Protein AF-A0A6B3FFS0-F1 (afdb_monomer_lite)

Sequence (74 aa):
KGILHTSGGYLTQASYTHHAVFDLKPESDVYWCTADIGWVTGHSYIVYGPLANGATQVMYEGTPDTPHQGRFWE

Secondary structure (DSSP, 8-state):
------HHHHHHHHHHHHHHHTT--TTT-EE---S-TTSHHHIIIIIIHHHHTT-EE----S-TTSS-TTGGG-

pLDDT: mean 97.52, std 2.06, range [82.88, 98.81]

Foldseek 3Di:
DDDDDDDPVLLVVLQVCLCPVVVDDQVPDEDEDPDDCVDPCCVSPVPRNQVVNNHHYDDDDDDCQVVHVCVVVD

Structure (mmCIF, N/CA/C/O backbone):
data_AF-A0A6B3FFS0-F1
#
_entry.id   AF-A0A6B3FFS0-F1
#
loop_
_atom_site.group_PDB
_atom_site.id
_atom_site.type_symbol
_atom_site.label_atom_id
_atom_site.label_alt_id
_atom_site.label_comp_id
_atom_site.label_asym_id
_atom_site.label_entity_id
_atom_site.label_seq_id
_atom_site.pdbx_PDB_ins_code
_atom_site.Cartn_x
_atom_site.Cartn_y
_atom_site.Cartn_z
_atom_site.occupancy
_atom_site.B_iso_or_equiv
_atom_site.auth_seq_id
_atom_site.auth_comp_id
_atom_site.auth_asym_id
_atom_site.auth_atom_id
_atom_site.pdbx_PDB_model_num
ATOM 1 N N . LYS A 1 1 ? 16.095 -7.097 -14.376 1.00 82.88 1 LYS A N 1
ATOM 2 C CA . LYS A 1 1 ? 15.105 -6.711 -15.415 1.00 82.88 1 LYS A CA 1
ATOM 3 C C . LYS A 1 1 ? 14.258 -5.594 -14.821 1.00 82.88 1 LYS A C 1
ATOM 5 O O . LYS A 1 1 ? 13.807 -5.786 -13.701 1.00 82.88 1 LYS A O 1
ATOM 10 N N . GLY A 1 2 ? 14.095 -4.453 -15.489 1.00 94.81 2 GLY A N 1
ATOM 11 C CA . GLY A 1 2 ? 13.186 -3.401 -15.020 1.00 94.81 2 GLY A CA 1
ATOM 12 C C . GLY A 1 2 ? 11.757 -3.764 -15.402 1.00 94.81 2 GLY A C 1
ATOM 13 O O . GLY A 1 2 ? 11.443 -3.779 -16.590 1.00 94.81 2 GLY A O 1
ATOM 14 N N . ILE A 1 3 ? 10.933 -4.142 -14.426 1.00 97.19 3 ILE A N 1
ATOM 15 C CA . ILE A 1 3 ? 9.528 -4.476 -14.677 1.00 97.19 3 ILE A CA 1
ATOM 16 C C . ILE A 1 3 ? 8.743 -3.174 -14.827 1.00 97.19 3 ILE A C 1
ATOM 18 O O . ILE A 1 3 ? 8.880 -2.269 -14.008 1.00 97.19 3 ILE A O 1
ATOM 22 N N . LEU A 1 4 ? 7.945 -3.085 -15.889 1.00 97.69 4 LEU A N 1
ATOM 23 C CA . LEU A 1 4 ? 7.142 -1.914 -16.215 1.00 97.69 4 LEU A CA 1
ATOM 24 C C . LEU A 1 4 ? 5.660 -2.230 -16.006 1.00 97.69 4 LEU A C 1
ATOM 26 O O . LEU A 1 4 ? 5.143 -3.190 -16.574 1.00 97.69 4 LEU A O 1
ATOM 30 N N . HIS A 1 5 ? 4.986 -1.383 -15.232 1.00 98.31 5 HIS A N 1
ATOM 31 C CA . HIS A 1 5 ? 3.537 -1.393 -15.068 1.00 98.31 5 HIS A CA 1
ATOM 32 C C . HIS A 1 5 ? 2.920 -0.220 -15.840 1.00 98.31 5 HIS A C 1
ATOM 34 O O . HIS A 1 5 ? 3.411 0.905 -15.774 1.00 98.31 5 HIS A O 1
ATOM 40 N N . THR A 1 6 ? 1.838 -0.473 -16.578 1.00 98.31 6 THR A N 1
ATOM 41 C CA . THR A 1 6 ? 1.041 0.577 -17.237 1.00 98.31 6 THR A CA 1
ATOM 42 C C . THR A 1 6 ? 0.022 1.166 -16.266 1.00 98.31 6 THR A C 1
ATOM 44 O O . THR A 1 6 ? -0.547 0.418 -15.475 1.00 98.31 6 THR A O 1
ATOM 47 N N . SER A 1 7 ? -0.296 2.456 -16.375 1.00 98.12 7 SER A N 1
ATOM 48 C CA . SER A 1 7 ? -1.078 3.180 -15.361 1.00 98.12 7 SER A CA 1
ATOM 49 C C . SER A 1 7 ? -2.475 2.606 -15.090 1.00 98.12 7 SER A C 1
ATOM 51 O O . SER A 1 7 ? -2.778 2.264 -13.952 1.00 98.12 7 SER A O 1
ATOM 53 N N . GLY A 1 8 ? -3.321 2.480 -16.121 1.00 98.25 8 GLY A N 1
ATOM 54 C CA . GLY A 1 8 ? -4.736 2.125 -15.941 1.00 98.25 8 GLY A CA 1
ATOM 55 C C . GLY A 1 8 ? -4.932 0.725 -15.361 1.00 98.25 8 GLY A C 1
ATOM 56 O O . GLY A 1 8 ? -5.497 0.574 -14.285 1.00 98.25 8 GLY A O 1
ATOM 57 N N . GLY A 1 9 ? -4.404 -0.298 -16.040 1.00 98.62 9 GLY A N 1
ATOM 58 C CA . GLY A 1 9 ? -4.576 -1.689 -15.610 1.00 98.62 9 GLY A CA 1
ATOM 59 C C . GLY A 1 9 ? -3.974 -1.979 -14.233 1.00 98.62 9 GLY A C 1
ATOM 60 O O . GLY A 1 9 ? -4.597 -2.668 -13.430 1.00 98.62 9 GLY A O 1
ATOM 61 N N . TYR A 1 10 ? -2.798 -1.418 -13.935 1.00 98.81 10 TYR A N 1
ATOM 62 C CA . TYR A 1 10 ? -2.149 -1.621 -12.641 1.00 98.81 10 TYR A CA 1
ATOM 63 C C . TYR A 1 10 ? -2.921 -0.957 -11.499 1.00 98.81 10 TYR A C 1
ATOM 65 O O . TYR A 1 10 ? -3.175 -1.602 -10.484 1.00 98.81 10 TYR A O 1
ATOM 73 N N . LEU A 1 11 ? -3.348 0.300 -11.675 1.00 98.81 11 LEU A N 1
ATOM 74 C CA . LEU A 1 11 ? -4.105 1.007 -10.645 1.00 98.81 11 LEU A CA 1
ATOM 75 C C . LEU A 1 11 ? -5.463 0.341 -10.391 1.00 98.81 11 LEU A C 1
ATOM 77 O O . LEU A 1 11 ? -5.837 0.153 -9.236 1.00 98.81 11 LEU A O 1
ATOM 81 N N . THR A 1 12 ? -6.168 -0.075 -11.452 1.00 98.75 12 THR A N 1
ATOM 82 C CA . THR A 1 12 ? -7.434 -0.812 -11.327 1.00 98.75 12 THR A CA 1
ATOM 83 C C . THR A 1 12 ? -7.246 -2.121 -10.570 1.00 98.75 12 THR A C 1
ATOM 85 O O . THR A 1 12 ? -8.024 -2.408 -9.664 1.00 98.75 12 THR A O 1
ATOM 88 N N . GLN A 1 13 ? -6.211 -2.901 -10.898 1.00 98.75 13 GLN A N 1
ATOM 89 C CA . GLN A 1 13 ? -5.927 -4.145 -10.188 1.00 98.75 13 GLN A CA 1
ATOM 90 C C . GLN A 1 13 ? -5.641 -3.881 -8.704 1.00 98.75 13 GLN A C 1
ATOM 92 O O . GLN A 1 13 ? -6.283 -4.498 -7.862 1.00 98.75 13 GLN A O 1
ATOM 97 N N . ALA A 1 14 ? -4.706 -2.978 -8.389 1.00 98.81 14 ALA A N 1
ATOM 98 C CA . ALA A 1 14 ? -4.293 -2.702 -7.015 1.00 98.81 14 ALA A CA 1
ATOM 99 C C . ALA A 1 14 ? -5.450 -2.163 -6.160 1.00 98.81 14 ALA A C 1
ATOM 101 O O . ALA A 1 14 ? -5.630 -2.610 -5.031 1.00 98.81 14 ALA A O 1
ATOM 102 N N . SER A 1 15 ? -6.268 -1.252 -6.701 1.00 98.81 15 SER A N 1
ATOM 103 C CA . SER A 1 15 ? -7.469 -0.749 -6.020 1.00 98.81 15 SER A CA 1
ATOM 104 C C . SER A 1 15 ? -8.486 -1.869 -5.783 1.00 98.81 15 SER A C 1
ATOM 106 O O . SER A 1 15 ? -8.937 -2.044 -4.649 1.00 98.81 15 SER A O 1
ATOM 108 N N . TYR A 1 16 ? -8.788 -2.679 -6.806 1.00 98.81 16 TYR A N 1
ATOM 109 C CA . TYR A 1 16 ? -9.765 -3.762 -6.694 1.00 98.81 16 TYR A CA 1
ATOM 110 C C . TYR A 1 16 ? -9.340 -4.834 -5.690 1.00 98.81 16 TYR A C 1
ATOM 112 O O . TYR A 1 16 ? -10.132 -5.214 -4.829 1.00 98.81 16 TYR A O 1
ATOM 120 N N . THR A 1 17 ? -8.099 -5.322 -5.770 1.00 98.81 17 THR A N 1
ATOM 121 C CA . THR A 1 17 ? -7.624 -6.352 -4.840 1.00 98.81 17 THR A CA 1
ATOM 122 C C . THR A 1 17 ? -7.483 -5.801 -3.433 1.00 98.81 17 THR A C 1
ATOM 124 O O . THR A 1 17 ? -7.827 -6.503 -2.490 1.00 98.81 17 THR A O 1
ATOM 127 N N . HIS A 1 18 ? -7.058 -4.546 -3.273 1.00 98.62 18 HIS A N 1
ATOM 128 C CA . HIS A 1 18 ? -7.004 -3.922 -1.959 1.00 98.62 18 HIS A CA 1
ATOM 129 C C . HIS A 1 18 ? -8.394 -3.858 -1.297 1.00 98.62 18 HIS A C 1
ATOM 131 O O . HIS A 1 18 ? -8.533 -4.235 -0.140 1.00 98.62 18 HIS A O 1
ATOM 137 N N . HIS A 1 19 ? -9.436 -3.478 -2.044 1.00 98.56 19 HIS A N 1
ATOM 138 C CA . HIS A 1 19 ? -10.813 -3.476 -1.542 1.00 98.56 19 HIS A CA 1
ATOM 139 C C . HIS A 1 19 ? -11.335 -4.898 -1.268 1.00 98.56 19 HIS A C 1
ATOM 141 O O . HIS A 1 19 ? -11.800 -5.198 -0.173 1.00 98.56 19 HIS A O 1
ATOM 147 N N . ALA A 1 20 ? -11.259 -5.792 -2.258 1.00 98.56 20 ALA A N 1
ATOM 148 C CA . ALA A 1 20 ? -11.950 -7.080 -2.213 1.00 98.56 20 ALA A CA 1
ATOM 149 C C . ALA A 1 20 ? -11.231 -8.156 -1.384 1.00 98.56 20 ALA A C 1
ATOM 151 O O . ALA A 1 20 ? -11.892 -9.002 -0.792 1.00 98.56 20 ALA A O 1
ATOM 152 N N . VAL A 1 21 ? -9.894 -8.164 -1.361 1.00 98.69 21 VAL A N 1
ATOM 153 C CA . VAL A 1 21 ? -9.120 -9.208 -0.663 1.00 98.69 21 VAL A CA 1
ATOM 154 C C . VAL A 1 21 ? -8.977 -8.893 0.820 1.00 98.69 21 VAL A C 1
ATOM 156 O O . VAL A 1 21 ? -9.023 -9.808 1.637 1.00 98.69 21 VAL A O 1
ATOM 159 N N . PHE A 1 22 ? -8.814 -7.616 1.169 1.00 98.00 22 PHE A N 1
ATOM 160 C CA . PHE A 1 22 ? -8.660 -7.191 2.562 1.00 98.00 22 PHE A CA 1
ATOM 161 C C . PHE A 1 22 ? -9.984 -6.775 3.215 1.00 98.00 22 PHE A C 1
ATOM 163 O O . PHE A 1 22 ? -9.965 -6.367 4.370 1.00 98.00 22 PHE A O 1
ATOM 170 N N . ASP A 1 23 ? -11.110 -6.890 2.497 1.00 97.88 23 ASP A N 1
ATOM 171 C CA . ASP A 1 23 ? -12.448 -6.488 2.964 1.00 97.88 23 ASP A CA 1
ATOM 172 C C . ASP A 1 23 ? -12.472 -5.054 3.532 1.00 97.88 23 ASP A C 1
ATOM 174 O O . ASP A 1 23 ? -13.081 -4.767 4.566 1.00 97.88 23 ASP A O 1
ATOM 178 N N . LEU A 1 24 ? -11.758 -4.152 2.855 1.00 98.06 24 LEU A N 1
ATOM 179 C CA . LEU A 1 24 ? -11.495 -2.800 3.336 1.00 98.06 24 LEU A CA 1
ATOM 180 C C . LEU A 1 24 ? -12.772 -1.951 3.390 1.00 98.06 24 LEU A C 1
ATOM 182 O O . LEU A 1 24 ? -13.477 -1.818 2.389 1.00 98.06 24 LEU A O 1
ATOM 186 N N . LYS A 1 25 ? -12.980 -1.272 4.520 1.00 98.00 25 LYS A N 1
ATOM 187 C CA . LYS A 1 25 ? -14.003 -0.239 4.743 1.00 98.00 25 LYS A CA 1
ATOM 188 C C . LYS A 1 25 ? -13.313 1.108 5.004 1.00 98.00 25 LYS A C 1
ATOM 190 O O . LYS A 1 25 ? -12.910 1.371 6.139 1.00 98.00 25 LYS A O 1
ATOM 195 N N . PRO A 1 26 ? -13.125 1.962 3.978 1.00 95.75 26 PRO A N 1
ATOM 196 C CA . PRO A 1 26 ? -12.335 3.193 4.089 1.00 95.75 26 PRO A CA 1
ATOM 197 C C . PRO A 1 26 ? -12.791 4.152 5.195 1.00 95.75 26 PRO A C 1
ATOM 199 O O . PRO A 1 26 ? -11.990 4.932 5.703 1.00 95.75 26 PRO A O 1
ATOM 202 N N . GLU A 1 27 ? -14.071 4.106 5.567 1.00 96.50 27 GLU A N 1
ATOM 203 C CA . GLU A 1 27 ? -14.667 4.984 6.573 1.00 96.50 27 GLU A CA 1
ATOM 204 C C . GLU A 1 27 ? -14.292 4.601 8.011 1.00 96.50 27 GLU A C 1
ATOM 206 O O . GLU A 1 27 ? -14.390 5.443 8.906 1.00 96.50 27 GLU A O 1
ATOM 211 N N . SER A 1 28 ? -13.894 3.347 8.249 1.00 97.44 28 SER A N 1
ATOM 212 C CA . SER A 1 28 ? -13.589 2.823 9.588 1.00 97.44 28 SER A CA 1
ATOM 213 C C . SER A 1 28 ? -12.181 2.268 9.737 1.00 97.44 28 SER A C 1
ATOM 215 O O . SER A 1 28 ? -11.665 2.225 10.855 1.00 97.44 28 SER A O 1
ATOM 217 N N . ASP A 1 29 ? -11.567 1.824 8.645 1.00 97.88 29 ASP A N 1
ATOM 218 C CA . ASP A 1 29 ? -10.360 1.017 8.716 1.00 97.88 29 ASP A CA 1
ATOM 219 C C . ASP A 1 29 ? -9.092 1.872 8.643 1.00 97.88 29 ASP A C 1
ATOM 221 O O . ASP A 1 29 ? -8.964 2.800 7.840 1.00 97.88 29 ASP A O 1
ATOM 225 N N . VAL A 1 30 ? -8.106 1.486 9.455 1.00 98.12 30 VAL A N 1
ATOM 226 C CA . VAL A 1 30 ? -6.708 1.888 9.290 1.00 98.12 30 VAL A CA 1
ATOM 227 C C . VAL A 1 30 ? -5.947 0.674 8.783 1.00 98.12 30 VAL A C 1
ATOM 229 O O . VAL A 1 30 ? -5.758 -0.305 9.503 1.00 98.12 30 VAL A O 1
ATOM 232 N N . TYR A 1 31 ? -5.532 0.728 7.522 1.00 98.12 31 TYR A N 1
ATOM 233 C CA . TYR A 1 31 ? -4.823 -0.366 6.876 1.00 98.12 31 TYR A CA 1
ATOM 234 C C . TYR A 1 31 ? -3.325 -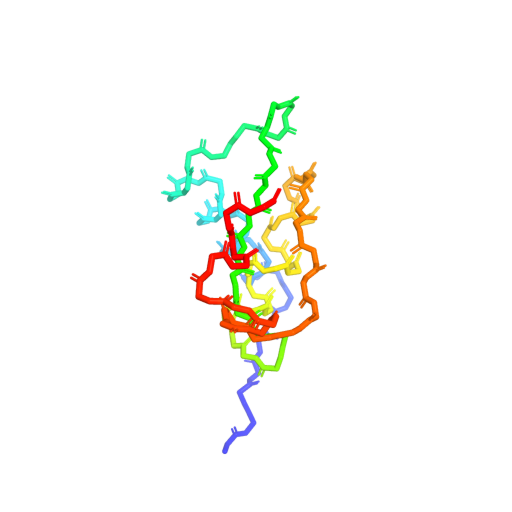0.327 7.197 1.00 98.12 31 TYR A C 1
ATOM 236 O O . TYR A 1 31 ? -2.703 0.737 7.233 1.00 98.12 31 TYR A O 1
ATOM 244 N N . TRP A 1 32 ? -2.707 -1.493 7.377 1.00 97.94 32 TRP A N 1
ATOM 245 C CA . TRP A 1 32 ? -1.265 -1.578 7.574 1.00 97.94 32 TRP A CA 1
ATOM 246 C C . TRP A 1 32 ? -0.644 -2.725 6.783 1.00 97.94 32 TRP A C 1
ATOM 248 O O . TRP A 1 32 ? -0.927 -3.899 7.017 1.00 97.94 32 TRP A O 1
ATOM 258 N N . CYS A 1 33 ? 0.254 -2.368 5.864 1.00 98.00 33 CYS A N 1
ATOM 2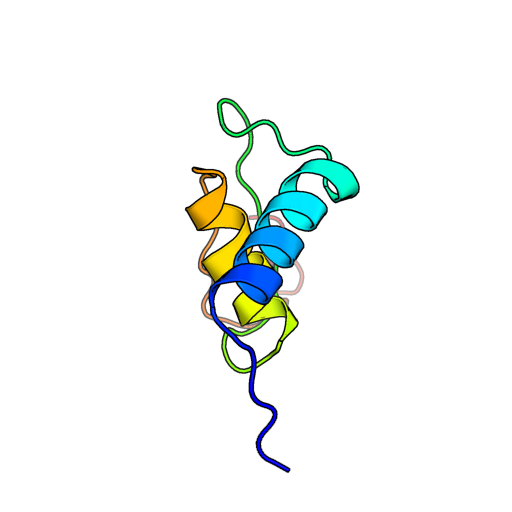59 C CA . CYS A 1 33 ? 1.178 -3.290 5.222 1.00 98.00 33 CYS A CA 1
ATOM 260 C C . CYS A 1 33 ? 2.595 -3.001 5.724 1.00 98.00 33 CYS A C 1
ATOM 262 O O . CYS A 1 33 ? 3.087 -1.883 5.620 1.00 98.00 33 CYS A O 1
ATOM 264 N N . TH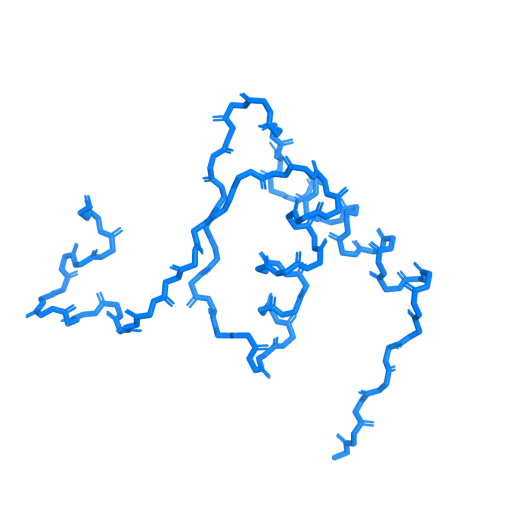R A 1 34 ? 3.262 -4.026 6.247 1.00 97.19 34 THR A N 1
ATOM 265 C CA . THR A 1 34 ? 4.600 -3.927 6.854 1.00 97.19 34 THR A CA 1
ATOM 266 C C . THR A 1 34 ? 5.742 -4.022 5.837 1.00 97.19 34 THR A C 1
ATOM 268 O O . THR A 1 34 ? 6.903 -4.164 6.218 1.00 97.19 34 THR A O 1
ATOM 271 N N . ALA A 1 35 ? 5.425 -4.006 4.540 1.00 98.19 35 ALA A N 1
ATOM 272 C CA . ALA A 1 35 ? 6.428 -4.047 3.485 1.00 98.19 35 ALA A CA 1
ATOM 273 C C . ALA A 1 35 ? 7.192 -2.715 3.382 1.00 98.19 35 ALA A C 1
ATOM 275 O O . ALA A 1 35 ? 6.816 -1.704 3.965 1.00 98.19 35 ALA A O 1
ATOM 276 N N . ASP A 1 36 ? 8.253 -2.713 2.582 1.00 98.06 36 ASP A N 1
ATOM 277 C CA . ASP A 1 36 ? 8.934 -1.488 2.168 1.00 98.06 36 ASP A CA 1
ATOM 278 C C . ASP A 1 36 ? 8.458 -1.050 0.770 1.00 98.06 36 ASP A C 1
ATOM 280 O O . ASP A 1 36 ? 8.101 -1.885 -0.075 1.00 98.06 36 ASP A O 1
ATOM 284 N N . ILE A 1 37 ? 8.467 0.263 0.509 1.00 97.00 37 ILE A N 1
ATOM 285 C CA . ILE A 1 37 ? 8.009 0.828 -0.768 1.00 97.00 37 ILE A CA 1
ATOM 286 C C . ILE A 1 37 ? 8.868 0.390 -1.955 1.00 97.00 37 ILE A C 1
ATOM 288 O O . ILE A 1 37 ? 8.371 0.402 -3.070 1.00 97.00 37 ILE A O 1
ATOM 292 N N . GLY A 1 38 ? 10.111 -0.054 -1.760 1.00 97.62 38 GLY A N 1
ATOM 293 C CA . GLY A 1 38 ? 10.965 -0.599 -2.815 1.00 97.62 38 GLY A CA 1
ATOM 294 C C . GLY A 1 38 ? 10.475 -1.932 -3.394 1.00 97.62 38 GLY A C 1
ATOM 295 O O . GLY A 1 38 ? 10.946 -2.351 -4.452 1.00 97.62 38 GLY A O 1
ATOM 296 N N . TRP A 1 39 ? 9.508 -2.591 -2.747 1.00 98.06 39 TRP A N 1
ATOM 297 C CA . TRP A 1 39 ? 8.922 -3.854 -3.198 1.00 98.06 39 TRP A CA 1
ATOM 298 C C . TRP A 1 39 ? 7.576 -3.646 -3.899 1.00 98.06 39 TRP A C 1
ATOM 300 O O . TRP A 1 39 ? 6.867 -2.665 -3.669 1.00 98.06 39 TRP A O 1
ATOM 310 N N . VAL A 1 40 ? 7.169 -4.624 -4.720 1.00 98.19 40 VAL A N 1
ATOM 311 C CA . VAL A 1 40 ? 5.858 -4.603 -5.399 1.00 98.19 40 VAL A CA 1
ATOM 312 C C . VAL A 1 40 ? 4.693 -4.582 -4.407 1.00 98.19 40 VAL A C 1
ATOM 314 O O . VAL A 1 40 ? 3.676 -3.941 -4.674 1.00 98.19 40 VAL A O 1
ATOM 317 N N . THR A 1 41 ? 4.856 -5.219 -3.243 1.00 98.62 41 THR A N 1
ATOM 318 C CA . THR A 1 41 ? 3.880 -5.164 -2.150 1.00 98.62 41 THR A CA 1
ATOM 319 C C . THR A 1 41 ? 3.728 -3.739 -1.628 1.00 98.62 41 THR A C 1
ATOM 321 O O . THR A 1 41 ? 2.603 -3.284 -1.471 1.00 98.62 41 THR A O 1
ATOM 324 N N . GLY A 1 42 ? 4.827 -2.998 -1.448 1.00 98.38 42 GLY A N 1
ATOM 325 C CA . GLY A 1 42 ? 4.770 -1.601 -1.024 1.00 98.38 42 GLY A CA 1
ATOM 326 C C . GLY A 1 42 ? 4.154 -0.687 -2.082 1.00 98.38 42 GLY A C 1
ATOM 327 O O . GLY A 1 42 ? 3.261 0.101 -1.785 1.00 98.38 42 GLY A O 1
ATOM 328 N N . HIS A 1 43 ? 4.516 -0.851 -3.356 1.00 98.50 43 HIS A N 1
ATOM 329 C CA . HIS A 1 43 ? 3.853 -0.094 -4.420 1.00 98.50 43 HIS A CA 1
ATOM 330 C C . HIS A 1 43 ? 2.341 -0.372 -4.442 1.00 98.50 43 HIS A C 1
ATOM 332 O O . HIS A 1 43 ? 1.541 0.560 -4.435 1.00 98.50 43 HIS A O 1
ATOM 338 N N . SER A 1 44 ? 1.943 -1.645 -4.462 1.00 98.75 44 SER A N 1
ATOM 339 C CA . SER A 1 44 ? 0.541 -2.039 -4.655 1.00 98.75 44 SER A CA 1
ATOM 340 C C . SER A 1 44 ? -0.319 -1.772 -3.423 1.00 98.75 44 SER A C 1
ATOM 342 O O . SER A 1 44 ? -1.447 -1.315 -3.565 1.00 98.75 44 SER A O 1
ATOM 344 N N . TYR A 1 45 ? 0.206 -2.053 -2.230 1.00 98.69 45 TYR A N 1
ATOM 345 C CA . TYR A 1 45 ? -0.581 -2.144 -1.002 1.00 98.69 45 TYR A CA 1
ATOM 346 C C . TYR A 1 45 ? -0.127 -1.202 0.111 1.00 98.69 45 TYR A C 1
ATOM 348 O O . TYR A 1 45 ? -0.802 -1.152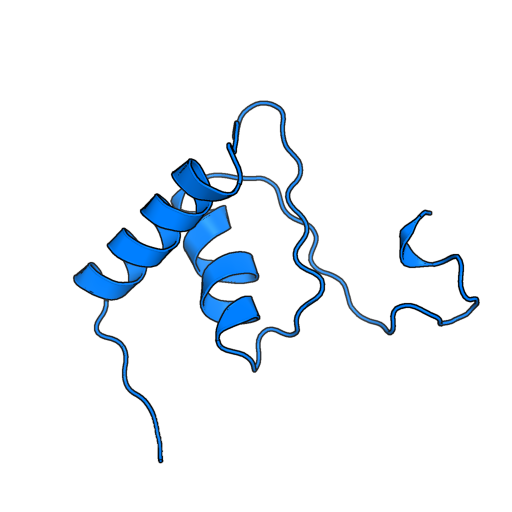 1.119 1.00 98.69 45 TYR A O 1
ATOM 356 N N . ILE A 1 46 ? 0.931 -0.407 -0.059 1.00 98.50 46 ILE A N 1
ATOM 357 C CA . ILE A 1 46 ? 1.167 0.775 0.793 1.00 98.50 46 ILE A CA 1
ATOM 358 C C . ILE A 1 46 ? 0.692 2.023 0.043 1.00 98.50 46 ILE A C 1
ATOM 360 O O . ILE A 1 46 ? -0.070 2.832 0.554 1.00 98.50 46 ILE A O 1
ATOM 364 N N . VAL A 1 47 ? 1.083 2.177 -1.223 1.00 98.31 47 VAL A N 1
ATOM 365 C CA . VAL A 1 47 ? 0.805 3.418 -1.961 1.00 98.31 47 VAL A CA 1
ATOM 366 C C . VAL A 1 47 ? -0.482 3.331 -2.779 1.00 98.31 47 VAL A C 1
ATOM 368 O O . VAL A 1 47 ? -1.480 3.959 -2.439 1.00 98.31 47 VAL A O 1
ATOM 371 N N . TYR A 1 48 ? -0.484 2.586 -3.886 1.00 98.69 48 TYR A N 1
ATOM 372 C CA . TYR A 1 48 ? -1.524 2.751 -4.904 1.00 98.69 48 TYR A CA 1
ATOM 373 C C . TYR A 1 48 ? -2.896 2.234 -4.465 1.00 98.69 48 TYR A C 1
ATOM 375 O O . TYR A 1 48 ? -3.877 2.953 -4.618 1.00 98.69 48 TYR A O 1
ATOM 383 N N . GLY A 1 49 ? -2.985 1.021 -3.919 1.00 98.62 49 GLY A N 1
ATOM 384 C CA . GLY A 1 49 ? -4.246 0.414 -3.485 1.00 98.62 49 GLY A CA 1
ATOM 385 C C . GLY A 1 49 ? -4.949 1.201 -2.372 1.00 98.62 49 GLY A C 1
ATOM 386 O O . GLY A 1 49 ? -6.107 1.582 -2.570 1.00 98.62 49 GLY A O 1
ATOM 387 N N . PRO A 1 50 ? -4.283 1.487 -1.235 1.00 98.44 50 PRO A N 1
ATOM 388 C CA . PRO A 1 50 ? -4.879 2.260 -0.148 1.00 98.44 50 PRO A CA 1
ATOM 389 C C . PRO A 1 50 ? -5.285 3.671 -0.573 1.00 98.44 50 PRO A C 1
ATOM 391 O O . PRO A 1 50 ? -6.435 4.057 -0.370 1.00 98.44 50 PRO A O 1
ATOM 394 N N . LEU A 1 51 ? -4.390 4.420 -1.232 1.00 98.19 51 LEU A N 1
ATOM 395 C CA . LEU A 1 51 ? -4.669 5.811 -1.602 1.00 98.19 51 LEU A CA 1
ATOM 396 C C . LEU A 1 51 ? -5.737 5.923 -2.696 1.00 98.19 51 LEU A C 1
ATOM 398 O O . LEU A 1 51 ? -6.562 6.831 -2.641 1.00 98.19 51 LEU A O 1
ATOM 402 N N . ALA A 1 52 ? -5.775 4.995 -3.659 1.00 98.56 52 ALA A N 1
ATOM 403 C CA . ALA A 1 52 ? -6.834 4.970 -4.670 1.00 98.56 52 ALA A CA 1
ATOM 404 C C . ALA A 1 52 ? -8.215 4.663 -4.073 1.00 98.56 52 ALA A C 1
ATOM 406 O O . ALA A 1 52 ? -9.217 5.143 -4.594 1.00 98.56 52 ALA A O 1
ATOM 407 N N . ASN A 1 53 ? -8.267 3.889 -2.985 1.00 98.50 53 ASN A N 1
ATOM 408 C CA . ASN A 1 53 ? -9.502 3.577 -2.265 1.00 98.50 53 ASN A CA 1
ATOM 409 C C . ASN A 1 53 ? -9.835 4.589 -1.153 1.00 98.50 53 ASN A C 1
ATOM 411 O O . ASN A 1 53 ? -10.815 4.396 -0.442 1.00 98.50 53 ASN A O 1
ATOM 415 N N . GLY A 1 54 ? -9.035 5.649 -0.978 1.00 97.94 54 GLY A N 1
ATOM 416 C CA . GLY A 1 54 ? -9.255 6.657 0.063 1.00 97.94 54 GLY A CA 1
ATOM 417 C C . GLY A 1 54 ? -9.045 6.146 1.493 1.00 97.94 54 GLY A C 1
ATOM 418 O O . GLY A 1 54 ? -9.595 6.720 2.428 1.00 97.94 54 GLY A O 1
ATOM 419 N N . ALA A 1 55 ? -8.274 5.072 1.671 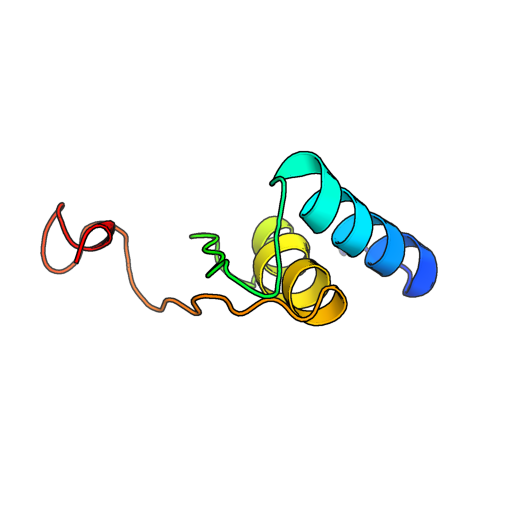1.00 98.12 55 ALA A N 1
ATOM 420 C CA . ALA A 1 55 ? -8.033 4.464 2.973 1.00 98.12 55 ALA A CA 1
ATOM 421 C C . ALA A 1 55 ? -7.015 5.262 3.796 1.00 98.12 55 ALA A C 1
ATOM 423 O O . ALA A 1 55 ? -6.017 5.755 3.261 1.00 98.12 55 ALA A O 1
ATOM 424 N N . THR A 1 56 ? -7.202 5.294 5.115 1.00 98.00 56 THR A N 1
ATOM 425 C CA . THR A 1 56 ? -6.113 5.664 6.027 1.00 98.00 56 THR A CA 1
ATOM 426 C C . THR A 1 56 ? -5.150 4.488 6.146 1.00 98.00 56 THR A C 1
ATOM 428 O O . THR A 1 56 ? -5.585 3.345 6.287 1.00 98.00 56 THR A O 1
ATOM 431 N N . GLN A 1 57 ? -3.843 4.751 6.101 1.00 96.94 57 GLN A N 1
ATOM 432 C CA . GLN A 1 57 ? -2.843 3.696 6.234 1.00 96.94 57 GLN A CA 1
ATOM 433 C C . GLN A 1 57 ? -1.606 4.112 7.029 1.00 96.94 57 GLN A C 1
ATOM 435 O O . GLN A 1 57 ? -1.287 5.298 7.141 1.00 96.94 57 GLN A O 1
ATOM 440 N N . VAL A 1 58 ? -0.899 3.117 7.559 1.00 97.69 58 VAL A N 1
ATOM 441 C CA . VAL A 1 58 ? 0.325 3.309 8.342 1.00 97.69 58 VAL A CA 1
ATOM 442 C C . VAL A 1 58 ? 1.555 3.309 7.433 1.00 97.69 58 VAL A C 1
ATOM 444 O O . VAL A 1 58 ? 1.866 2.307 6.791 1.00 97.69 58 VAL A O 1
ATOM 447 N N . MET A 1 59 ? 2.301 4.416 7.448 1.00 97.19 59 MET A N 1
ATOM 448 C CA . MET A 1 59 ? 3.666 4.490 6.919 1.00 97.19 59 MET A CA 1
ATOM 449 C C . MET A 1 59 ? 4.645 4.241 8.062 1.00 97.19 59 MET A C 1
ATOM 451 O O . MET A 1 59 ? 4.764 5.068 8.966 1.00 97.19 59 MET A O 1
ATOM 455 N N . TYR A 1 60 ? 5.324 3.099 8.033 1.00 97.19 60 TYR A N 1
ATOM 456 C CA . TYR A 1 60 ? 6.221 2.678 9.102 1.00 97.19 60 TYR A CA 1
ATOM 457 C C . TYR A 1 60 ? 7.684 2.712 8.651 1.00 97.19 60 TYR A C 1
ATOM 459 O O . TYR A 1 60 ? 8.033 2.147 7.617 1.00 97.19 60 TYR A O 1
ATOM 467 N N . GLU A 1 61 ? 8.537 3.340 9.459 1.00 97.31 61 GLU A N 1
ATOM 468 C CA . GLU A 1 61 ? 9.993 3.310 9.317 1.00 97.31 61 GLU A CA 1
ATOM 469 C C . GLU A 1 61 ? 10.591 2.568 10.518 1.00 97.31 61 GLU A C 1
ATOM 471 O O . GLU A 1 61 ? 10.444 2.996 11.665 1.00 97.31 61 GLU A O 1
ATOM 476 N N . GLY A 1 62 ? 11.247 1.436 10.260 1.00 95.38 62 GLY A N 1
ATOM 477 C CA . GLY A 1 62 ? 11.874 0.616 11.293 1.00 95.38 62 GLY A CA 1
ATOM 478 C C . GLY A 1 62 ? 11.851 -0.874 10.967 1.00 95.38 62 GLY A C 1
ATOM 479 O O . GLY A 1 62 ? 11.488 -1.287 9.866 1.00 95.38 62 GLY A O 1
ATOM 480 N N . THR A 1 63 ? 12.236 -1.691 11.946 1.00 96.75 63 THR A N 1
ATOM 481 C CA . THR A 1 63 ? 12.175 -3.157 11.869 1.00 96.75 63 THR A CA 1
ATOM 482 C C . THR A 1 63 ? 11.127 -3.689 12.851 1.00 96.75 63 THR A C 1
ATOM 484 O O . THR A 1 63 ? 10.872 -3.043 13.868 1.00 96.75 63 THR A O 1
ATOM 487 N N . PRO A 1 64 ? 10.536 -4.873 12.603 1.00 96.19 64 PRO A N 1
ATOM 488 C CA . PRO A 1 64 ? 9.501 -5.463 13.467 1.00 96.19 64 PRO A CA 1
ATOM 489 C C . PRO A 1 64 ? 9.884 -5.656 14.937 1.00 96.19 64 PRO A C 1
ATOM 491 O O . PRO A 1 64 ? 9.015 -5.888 15.775 1.00 96.19 64 PRO A O 1
ATOM 494 N N . ASP A 1 65 ? 11.172 -5.593 15.246 1.00 97.00 65 ASP A N 1
ATOM 495 C CA . ASP A 1 65 ? 11.765 -6.025 16.500 1.00 97.00 65 ASP A CA 1
ATOM 496 C C . ASP A 1 65 ? 12.640 -4.972 17.192 1.00 97.00 65 ASP A C 1
ATOM 498 O O . ASP A 1 65 ? 13.234 -5.266 18.231 1.00 97.00 65 ASP A O 1
ATOM 502 N N . THR A 1 66 ? 12.705 -3.746 16.662 1.00 96.88 66 THR A N 1
ATOM 503 C CA . THR A 1 66 ? 13.476 -2.652 17.270 1.00 96.88 66 THR A CA 1
ATOM 504 C C . THR A 1 66 ? 12.539 -1.616 17.895 1.00 96.88 66 THR A C 1
ATOM 506 O O . THR A 1 66 ? 11.679 -1.085 17.193 1.00 96.88 66 THR A O 1
ATOM 509 N N . PRO A 1 67 ? 12.705 -1.248 19.182 1.00 96.31 67 PRO A N 1
ATOM 510 C CA . PRO A 1 67 ? 13.749 -1.684 20.119 1.00 96.31 67 PRO A CA 1
ATOM 511 C C . PRO A 1 67 ? 13.449 -3.003 20.863 1.00 96.31 67 PRO A C 1
ATOM 513 O O . PRO A 1 67 ? 14.275 -3.444 21.660 1.00 96.31 67 PRO A O 1
ATOM 516 N N . HIS A 1 68 ? 12.292 -3.634 20.638 1.00 97.12 68 HIS A N 1
ATOM 517 C CA . HIS A 1 68 ? 11.949 -4.961 21.167 1.00 97.12 68 HIS A CA 1
ATOM 518 C C . HIS A 1 68 ? 10.942 -5.687 20.259 1.00 97.12 68 HIS A C 1
ATOM 520 O O . HIS A 1 68 ? 10.242 -5.076 19.456 1.00 97.12 68 HIS A O 1
ATOM 526 N N . GLN A 1 69 ? 10.789 -6.999 20.468 1.00 96.81 69 GLN A N 1
ATOM 527 C CA . GLN A 1 69 ? 9.924 -7.917 19.696 1.00 96.81 69 GLN A CA 1
ATOM 528 C C . GLN A 1 69 ? 8.416 -7.589 19.734 1.00 96.81 69 GLN A C 1
ATOM 530 O O . GLN A 1 69 ? 7.616 -8.229 19.058 1.00 96.81 69 GLN A O 1
ATOM 535 N N . GLY A 1 70 ? 8.014 -6.626 20.564 1.00 97.06 70 GLY A N 1
ATOM 536 C CA . GLY A 1 70 ? 6.626 -6.188 20.703 1.00 97.06 70 GLY A CA 1
ATOM 537 C C . GLY A 1 70 ? 6.273 -4.986 19.830 1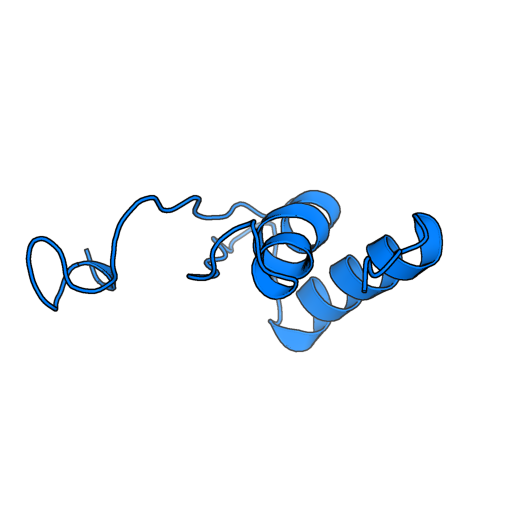.00 97.06 70 GLY A C 1
ATOM 538 O O . GLY A 1 70 ? 5.120 -4.579 19.851 1.00 97.06 70 GLY A O 1
ATOM 539 N N . ARG A 1 71 ? 7.240 -4.419 19.089 1.00 96.69 71 ARG A N 1
ATOM 540 C CA . ARG A 1 71 ? 7.119 -3.100 18.453 1.00 96.69 71 ARG A CA 1
ATOM 541 C C . ARG A 1 71 ? 5.897 -2.954 17.548 1.00 96.69 71 ARG A C 1
ATOM 543 O O . ARG A 1 71 ? 5.326 -1.876 17.472 1.00 96.69 71 ARG A O 1
ATOM 550 N N . PHE A 1 72 ? 5.504 -4.016 16.854 1.00 96.38 72 PHE A N 1
ATOM 551 C CA . PHE A 1 72 ? 4.351 -3.983 15.951 1.00 96.38 72 PHE A CA 1
ATOM 552 C C . PHE A 1 72 ? 2.987 -3.920 16.645 1.00 96.38 72 PHE A C 1
ATOM 554 O O . PHE A 1 72 ? 1.983 -3.690 15.981 1.00 96.38 72 PHE A O 1
ATOM 561 N N . TRP A 1 73 ? 2.941 -4.137 17.954 1.00 95.81 73 TRP A N 1
ATOM 562 C CA . TRP A 1 73 ? 1.701 -4.219 18.724 1.00 95.81 73 TRP A CA 1
ATOM 563 C C . TRP A 1 73 ? 1.510 -3.024 19.666 1.00 95.81 73 TRP A C 1
ATOM 565 O O . TRP A 1 73 ? 0.591 -3.047 20.484 1.00 95.81 73 TRP A O 1
ATOM 575 N N . GLU A 1 74 ? 2.393 -2.027 19.578 1.00 91.81 74 GLU A N 1
ATOM 576 C CA . GLU A 1 74 ? 2.312 -0.748 20.295 1.00 91.81 74 GLU A CA 1
ATOM 577 C C . GLU A 1 74 ? 1.515 0.288 19.503 1.00 91.81 74 GLU A C 1
ATOM 579 O O . GLU A 1 74 ? 0.685 0.980 20.134 1.00 91.81 74 GLU A O 1
#

Radius of gyration: 13.67 Å; chains: 1; bounding box: 30×16×38 Å